Protein AF-A0A7S1K819-F1 (afdb_monomer_lite)

Secondary structure (DSSP, 8-state):
-PPPPPPPPPP---PPPPPP-----HHHHS--HHHHHHHHHHH--GGGHHHH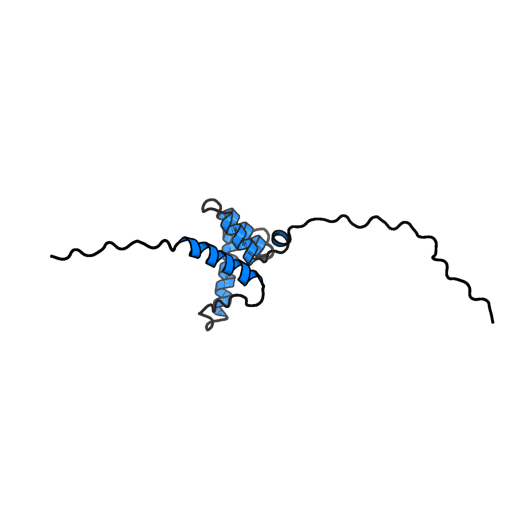HHHHHHHTTTHHHHTT--SHHHHHHHHHHHHHHHHHH-TT--S------TT-THHHHHHHHHHHHHGGG----PPPPPP--

Organism: NCBI:txid1169539

Radius of gyration: 29.71 Å; chains: 1; bounding box: 41×89×85 Å

pLDDT: mean 76.42, std 17.93, range [39.5, 96.31]

InterPro domains:
  IPR039975 Intraflagellar transport protein 52 homolog [PTHR12969] (2-95)
  IPR048643 Intraflagellar transport protein 52, C-terminal domain [PF21178] (30-80)

Sequence (133 aa):
RPPLQPEVSPPIYRDPPPPALDLFDLDEQFASERIQLAQLTNKCSDDDIEYYVRQAGEVLAINQHLGEKRSARHILEYIFKQVVKFKKLNPDNAAPQFQPAASDDTNLAYHLQANLIQGHQQQPTAAEPPITS

Structure (mmCIF, N/CA/C/O backbone):
data_AF-A0A7S1K819-F1
#
_entry.id   AF-A0A7S1K819-F1
#
loop_
_atom_site.group_PDB
_atom_site.id
_atom_site.type_symbol
_atom_site.label_atom_id
_atom_site.label_alt_id
_atom_site.label_comp_id
_atom_site.label_asym_id
_atom_site.label_entity_id
_atom_site.label_seq_id
_atom_site.pdbx_PDB_ins_code
_atom_site.Cartn_x
_atom_site.Cartn_y
_atom_site.Cartn_z
_atom_site.occupancy
_atom_site.B_iso_or_equiv
_atom_site.auth_seq_id
_atom_site.auth_comp_id
_atom_site.auth_asym_id
_atom_site.auth_atom_id
_atom_site.pdbx_PDB_model_num
ATOM 1 N N . ARG A 1 1 ? -11.030 20.321 -71.086 1.00 57.00 1 ARG A N 1
ATOM 2 C CA . ARG A 1 1 ? -10.939 19.902 -69.664 1.00 57.00 1 ARG A CA 1
ATOM 3 C C . ARG A 1 1 ? -9.460 19.816 -69.305 1.00 57.00 1 ARG A C 1
ATOM 5 O O . ARG A 1 1 ? -8.733 19.294 -70.143 1.00 57.00 1 ARG A O 1
ATOM 12 N N . PRO A 1 2 ? -9.004 20.344 -68.156 1.00 74.81 2 PRO A N 1
ATOM 13 C CA . PRO A 1 2 ? -7.603 20.220 -67.761 1.00 74.81 2 PRO A CA 1
ATOM 14 C C . PRO A 1 2 ? -7.239 18.738 -67.569 1.00 74.81 2 PRO A C 1
ATOM 16 O O . PRO A 1 2 ? -8.111 17.969 -67.145 1.00 74.81 2 PRO A O 1
ATOM 19 N N . PRO A 1 3 ? -6.006 18.321 -67.900 1.00 76.94 3 PRO A N 1
ATOM 20 C CA . PRO A 1 3 ? -5.566 16.948 -67.686 1.00 76.94 3 PRO A CA 1
ATO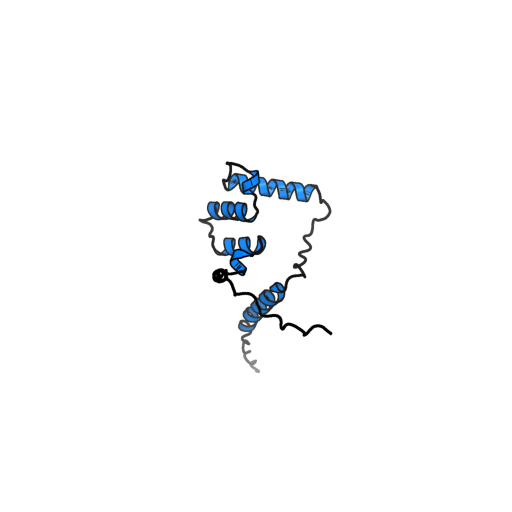M 21 C C . PRO A 1 3 ? -5.507 16.642 -66.183 1.00 76.94 3 PRO A C 1
ATOM 23 O O . PRO A 1 3 ? -5.061 17.472 -65.392 1.00 76.94 3 PRO A O 1
ATOM 26 N N . LEU A 1 4 ? -5.989 15.459 -65.793 1.00 78.31 4 LEU A N 1
ATOM 27 C CA . LEU A 1 4 ? -5.938 14.988 -64.409 1.00 78.31 4 LEU A CA 1
ATOM 28 C C . LEU A 1 4 ? -4.478 14.719 -64.048 1.00 78.31 4 LEU A C 1
ATOM 30 O O . LEU A 1 4 ? -3.826 13.909 -64.708 1.00 78.31 4 LEU A O 1
ATOM 34 N N . GLN A 1 5 ? -3.967 15.410 -63.032 1.00 78.69 5 GLN A N 1
ATOM 35 C CA . GLN A 1 5 ? -2.645 15.104 -62.507 1.00 78.69 5 GLN A CA 1
ATOM 36 C C . GLN A 1 5 ? -2.762 13.951 -61.506 1.00 78.69 5 GLN A C 1
ATOM 38 O O . GLN A 1 5 ? -3.599 14.031 -60.604 1.00 78.69 5 GLN A O 1
ATOM 43 N N . PRO A 1 6 ? -1.978 12.873 -61.675 1.00 77.75 6 PRO A N 1
ATOM 44 C CA . PRO A 1 6 ? -1.945 11.792 -60.706 1.00 77.75 6 PRO A CA 1
ATOM 45 C C . PRO A 1 6 ? -1.346 12.315 -59.400 1.00 77.75 6 PRO A C 1
ATOM 47 O O . PRO A 1 6 ? -0.310 12.980 -59.413 1.00 77.75 6 PRO A O 1
ATOM 50 N N . GLU A 1 7 ? -2.000 12.024 -58.277 1.00 80.50 7 GLU A N 1
ATOM 51 C CA . GLU A 1 7 ? -1.444 12.364 -56.974 1.00 80.50 7 GLU A CA 1
ATOM 52 C C . GLU A 1 7 ? -0.245 11.451 -56.704 1.00 80.50 7 GLU A C 1
ATOM 54 O O . GLU A 1 7 ? -0.370 10.224 -56.682 1.00 80.50 7 GLU A O 1
ATOM 59 N N . VAL A 1 8 ? 0.936 12.049 -56.558 1.00 82.12 8 VAL A N 1
ATOM 60 C CA . VAL A 1 8 ? 2.144 11.334 -56.153 1.00 82.12 8 VAL A CA 1
ATOM 61 C C . VAL A 1 8 ? 2.325 11.541 -54.662 1.00 82.12 8 VAL A C 1
ATOM 63 O O . VAL A 1 8 ? 2.336 12.677 -54.185 1.00 82.12 8 VAL A O 1
ATOM 66 N N . SER A 1 9 ? 2.431 10.444 -53.915 1.00 79.38 9 SER A N 1
ATOM 67 C CA . SER A 1 9 ? 2.663 10.516 -52.477 1.00 79.38 9 SER A CA 1
ATOM 68 C C . SER A 1 9 ? 3.917 11.360 -52.211 1.00 79.38 9 SER A C 1
ATOM 70 O O . SER A 1 9 ? 4.943 11.131 -52.862 1.00 79.38 9 SER A O 1
ATOM 72 N N . PRO A 1 10 ? 3.856 12.352 -51.303 1.00 82.44 10 PRO A N 1
ATOM 73 C CA . PRO A 1 10 ? 5.016 13.173 -50.990 1.00 82.44 10 PRO A CA 1
ATOM 74 C C . PRO A 1 10 ? 6.164 12.300 -50.452 1.00 82.44 10 PRO A C 1
ATOM 76 O O . PRO A 1 10 ? 5.912 11.209 -49.931 1.00 82.44 10 PRO A O 1
ATOM 79 N N . PRO A 1 11 ? 7.427 12.755 -50.567 1.00 81.88 11 PRO A N 1
ATOM 80 C CA . PRO A 1 11 ? 8.583 12.021 -50.061 1.00 81.88 11 PRO A CA 1
ATOM 81 C C . PRO A 1 11 ? 8.370 11.600 -48.602 1.00 81.88 11 PRO A C 1
ATOM 83 O O . PRO A 1 11 ? 8.132 12.445 -47.740 1.00 81.88 11 PRO A O 1
ATOM 86 N N . ILE A 1 12 ? 8.432 10.293 -48.338 1.00 77.12 12 ILE A N 1
ATOM 87 C CA . ILE A 1 12 ? 8.166 9.726 -47.013 1.00 77.12 12 ILE A CA 1
ATOM 88 C C . ILE A 1 12 ? 9.317 10.125 -46.084 1.00 77.12 12 ILE A C 1
ATOM 90 O O . ILE A 1 12 ? 10.467 9.725 -46.289 1.00 77.12 12 ILE A O 1
ATOM 94 N N . TYR A 1 13 ? 9.010 10.936 -45.074 1.00 78.25 13 TYR A N 1
ATOM 95 C CA . TYR A 1 13 ? 9.931 11.208 -43.976 1.00 78.25 13 TYR A CA 1
ATOM 96 C C . TYR A 1 13 ? 10.138 9.914 -43.181 1.00 78.25 13 TYR A C 1
ATOM 98 O O . TYR A 1 13 ? 9.210 9.125 -43.033 1.00 78.25 13 TYR A O 1
ATOM 106 N N . ARG A 1 14 ? 11.355 9.650 -42.690 1.00 81.75 14 ARG A N 1
ATOM 107 C CA . ARG A 1 14 ? 11.573 8.469 -41.845 1.00 81.75 14 ARG A CA 1
ATOM 108 C C . ARG A 1 14 ? 10.868 8.685 -40.510 1.00 81.75 14 ARG A C 1
ATOM 110 O O . ARG A 1 14 ? 11.343 9.476 -39.696 1.00 81.75 14 ARG A O 1
ATOM 117 N N . ASP A 1 15 ? 9.770 7.972 -40.304 1.00 83.38 15 ASP A N 1
ATOM 118 C CA . ASP A 1 15 ? 9.107 7.909 -39.008 1.00 83.38 15 ASP A CA 1
ATOM 119 C C . ASP A 1 15 ? 10.052 7.290 -37.964 1.00 83.38 15 ASP A C 1
ATOM 121 O O . ASP A 1 15 ? 10.878 6.428 -38.303 1.00 83.38 15 ASP A O 1
ATOM 125 N N . PRO A 1 16 ? 9.990 7.742 -36.697 1.00 86.44 16 PRO A N 1
ATOM 126 C CA . PRO A 1 16 ? 10.746 7.106 -35.629 1.00 86.44 16 PRO A CA 1
ATOM 127 C C . PRO A 1 16 ? 10.354 5.624 -35.516 1.00 86.44 16 PRO A C 1
ATOM 129 O O . PRO A 1 16 ? 9.220 5.259 -35.845 1.00 86.44 16 PRO A O 1
ATOM 132 N N . PRO A 1 17 ? 11.268 4.753 -35.046 1.00 87.38 17 PRO A N 1
ATOM 133 C CA . PRO A 1 17 ? 10.910 3.369 -34.773 1.00 87.38 17 PRO A CA 1
ATOM 134 C C . PRO A 1 17 ? 9.726 3.325 -33.793 1.00 87.38 17 PRO A C 1
ATOM 136 O O . PRO A 1 17 ? 9.634 4.193 -32.916 1.00 87.38 17 PRO A O 1
ATOM 139 N N . PRO A 1 18 ? 8.821 2.339 -33.930 1.00 88.56 18 PRO A N 1
ATOM 140 C CA . PRO A 1 18 ? 7.709 2.191 -33.004 1.00 88.56 18 PRO A CA 1
ATOM 141 C C . PRO A 1 18 ? 8.238 2.066 -31.567 1.00 88.56 18 PRO A C 1
ATOM 143 O O . PRO A 1 18 ? 9.345 1.549 -31.369 1.00 88.56 18 PRO A O 1
ATOM 146 N N . PRO A 1 19 ? 7.476 2.541 -30.564 1.00 90.31 19 PRO A N 1
ATOM 147 C CA . PRO A 1 19 ? 7.868 2.381 -29.171 1.00 90.31 19 PRO A CA 1
ATOM 148 C C . PRO A 1 19 ? 8.124 0.902 -28.867 1.00 90.31 19 PRO A C 1
ATOM 150 O O . PRO A 1 19 ? 7.436 0.021 -29.391 1.00 90.31 19 PRO A O 1
ATOM 153 N N . ALA A 1 20 ? 9.138 0.637 -28.042 1.00 89.81 20 ALA A N 1
ATOM 154 C CA . ALA A 1 20 ? 9.442 -0.717 -27.607 1.00 89.81 20 ALA A CA 1
ATOM 155 C C . ALA A 1 20 ? 8.239 -1.308 -26.856 1.00 89.81 20 ALA A C 1
ATOM 157 O O . ALA A 1 20 ? 7.557 -0.606 -26.110 1.00 89.81 20 ALA A O 1
ATOM 158 N N . LEU A 1 21 ? 7.969 -2.593 -27.089 1.00 89.06 21 LEU A N 1
ATOM 159 C CA . LEU A 1 21 ? 6.897 -3.305 -26.408 1.00 89.06 21 LEU A CA 1
ATOM 160 C C . LEU A 1 21 ? 7.397 -3.790 -25.044 1.00 89.06 21 LEU A C 1
ATOM 162 O O . LEU A 1 21 ? 8.217 -4.706 -24.985 1.00 89.06 21 LEU A O 1
ATOM 166 N N . ASP A 1 22 ? 6.872 -3.203 -23.972 1.00 89.25 22 ASP A N 1
ATOM 167 C CA . ASP A 1 22 ? 7.066 -3.699 -22.612 1.00 89.25 22 ASP A CA 1
ATOM 168 C C . ASP A 1 22 ? 6.065 -4.822 -22.322 1.00 89.25 22 ASP A C 1
ATOM 170 O O . ASP A 1 22 ? 4.852 -4.675 -22.496 1.00 89.25 22 ASP A O 1
ATOM 174 N N . LEU A 1 23 ? 6.583 -5.968 -21.887 1.00 89.31 23 LEU A N 1
ATOM 175 C CA . LEU A 1 23 ? 5.770 -7.116 -21.504 1.00 89.31 23 LEU A CA 1
ATOM 176 C C . LEU A 1 23 ? 5.463 -7.025 -20.007 1.00 89.31 23 LEU A C 1
ATOM 178 O O . LEU A 1 23 ? 6.237 -7.502 -19.179 1.00 89.31 23 LEU A O 1
ATOM 182 N N . PHE A 1 24 ? 4.350 -6.379 -19.669 1.00 86.19 24 PHE A N 1
ATOM 183 C CA . PHE A 1 24 ? 3.854 -6.302 -18.296 1.00 86.19 24 PHE A CA 1
ATOM 184 C C . PHE A 1 24 ? 2.966 -7.501 -17.968 1.00 86.19 24 PHE A C 1
ATOM 186 O O . PHE A 1 24 ? 2.099 -7.870 -18.762 1.00 86.19 24 PHE A O 1
ATOM 193 N N . ASP A 1 25 ? 3.137 -8.063 -16.773 1.00 85.94 25 ASP A N 1
ATOM 194 C CA . ASP A 1 25 ? 2.156 -8.987 -16.212 1.00 85.94 25 ASP A CA 1
ATOM 195 C C . ASP A 1 25 ? 0.942 -8.188 -15.719 1.00 85.94 25 ASP A C 1
ATOM 197 O O . ASP A 1 25 ? 1.025 -7.417 -14.759 1.00 85.94 25 ASP A O 1
ATOM 201 N N . LEU A 1 26 ? -0.185 -8.325 -16.417 1.00 84.94 26 LEU A N 1
ATOM 202 C CA . LEU A 1 26 ? -1.388 -7.549 -16.129 1.00 84.94 26 LEU A CA 1
ATOM 203 C C . LEU A 1 26 ? -2.011 -7.930 -14.784 1.00 84.94 26 LEU A C 1
ATOM 205 O O . LEU A 1 26 ? -2.587 -7.063 -14.129 1.00 84.94 26 LEU A O 1
ATOM 209 N N . ASP A 1 27 ? -1.857 -9.181 -14.352 1.00 79.06 27 ASP A N 1
ATOM 210 C CA . ASP A 1 27 ? -2.391 -9.637 -13.070 1.00 79.06 27 ASP A CA 1
ATOM 211 C C . ASP A 1 27 ? -1.597 -9.052 -11.900 1.00 79.06 27 ASP A C 1
ATOM 213 O O . ASP A 1 27 ? -2.148 -8.854 -10.822 1.00 79.06 27 ASP A O 1
ATOM 217 N N . GLU A 1 28 ? -0.323 -8.721 -12.103 1.00 78.88 28 GLU A N 1
ATOM 218 C CA . GLU A 1 28 ? 0.490 -8.034 -11.100 1.00 78.88 28 GLU A CA 1
ATOM 219 C C . GLU A 1 28 ? 0.293 -6.512 -11.157 1.00 78.88 28 GLU A C 1
ATOM 221 O O . GLU A 1 28 ? 0.124 -5.868 -10.122 1.00 78.88 28 GLU A O 1
ATOM 226 N N . GLN A 1 29 ? 0.271 -5.925 -12.359 1.00 81.69 29 GLN A N 1
ATOM 227 C CA . GLN A 1 29 ? 0.194 -4.468 -12.526 1.00 81.69 29 GLN A CA 1
ATOM 228 C C . GLN A 1 29 ? -1.211 -3.891 -12.301 1.00 81.69 29 GLN A C 1
ATOM 230 O O . GLN A 1 29 ? -1.334 -2.734 -11.899 1.00 81.69 29 GLN A O 1
ATOM 235 N N . PHE A 1 30 ? -2.269 -4.670 -12.547 1.00 83.00 30 PHE A N 1
ATOM 236 C CA . PHE A 1 30 ? -3.663 -4.218 -12.451 1.00 83.00 30 PHE A CA 1
ATOM 237 C C . PHE A 1 30 ? -4.497 -5.013 -11.436 1.00 83.00 30 PHE A C 1
ATOM 239 O O . PHE A 1 30 ? -5.726 -4.891 -11.427 1.00 83.00 30 PHE A O 1
ATOM 246 N N . ALA A 1 31 ? -3.868 -5.801 -10.553 1.00 87.12 31 ALA A N 1
ATOM 247 C CA . ALA A 1 31 ? -4.587 -6.472 -9.473 1.00 87.12 31 ALA A CA 1
ATOM 248 C C . ALA A 1 31 ? -5.389 -5.466 -8.640 1.00 87.12 31 ALA A C 1
ATOM 250 O O . ALA A 1 31 ? -4.871 -4.443 -8.189 1.00 87.12 31 ALA A O 1
ATOM 251 N N . SER A 1 32 ? -6.653 -5.795 -8.368 1.00 90.75 32 SER A N 1
ATOM 252 C CA . SER A 1 32 ? -7.450 -5.038 -7.402 1.00 90.75 32 SER A CA 1
ATOM 253 C C . SER A 1 32 ? -6.834 -5.120 -6.004 1.00 90.75 32 SER A C 1
ATOM 255 O O . SER A 1 32 ? -6.184 -6.110 -5.662 1.00 90.75 32 SER A O 1
ATOM 257 N N . GLU A 1 33 ? -7.112 -4.129 -5.154 1.00 92.00 33 GLU A N 1
ATOM 258 C CA . GLU A 1 33 ? -6.649 -4.101 -3.756 1.00 92.00 33 GLU A CA 1
ATOM 259 C C . GLU A 1 33 ? -6.956 -5.416 -3.020 1.00 92.00 33 GLU A C 1
ATOM 261 O O . GLU A 1 33 ? -6.139 -5.933 -2.262 1.00 92.00 33 GLU A O 1
ATOM 266 N N . ARG A 1 34 ? -8.120 -6.017 -3.300 1.00 90.38 34 ARG A N 1
ATOM 267 C CA . ARG A 1 34 ? -8.526 -7.308 -2.735 1.00 90.38 34 ARG A CA 1
ATOM 268 C C . ARG A 1 34 ? -7.596 -8.452 -3.152 1.00 90.38 34 ARG A C 1
ATOM 270 O O . ARG A 1 34 ? -7.265 -9.289 -2.315 1.00 90.38 34 ARG A O 1
ATOM 277 N N . ILE A 1 35 ? -7.215 -8.513 -4.427 1.00 90.38 35 ILE A N 1
ATOM 278 C CA . ILE A 1 35 ? -6.312 -9.547 -4.952 1.00 90.38 35 ILE A CA 1
ATOM 279 C C . ILE A 1 35 ? -4.903 -9.331 -4.395 1.00 90.38 35 ILE A C 1
ATOM 281 O O . ILE A 1 35 ? -4.304 -10.282 -3.896 1.00 90.38 35 ILE A O 1
ATOM 285 N N . GLN A 1 36 ? -4.418 -8.086 -4.391 1.00 91.94 36 GLN A N 1
ATOM 286 C CA . GLN A 1 36 ? -3.112 -7.736 -3.828 1.00 91.94 36 GLN A CA 1
ATOM 287 C C . GLN A 1 36 ? -3.015 -8.109 -2.343 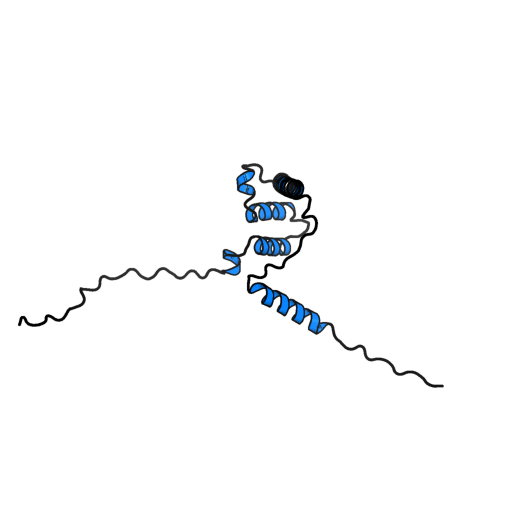1.00 91.94 36 GLN A C 1
ATOM 289 O O . GLN A 1 36 ? -2.034 -8.719 -1.923 1.00 91.94 36 GLN A O 1
ATOM 294 N N . LEU A 1 37 ? -4.053 -7.818 -1.548 1.00 93.62 37 LEU A N 1
ATOM 295 C CA . LEU A 1 37 ? -4.107 -8.216 -0.139 1.00 93.62 37 LEU A CA 1
ATOM 296 C C . LEU A 1 37 ? -4.081 -9.737 0.027 1.00 93.62 37 LEU A C 1
ATOM 298 O O . LEU A 1 37 ? -3.329 -10.232 0.857 1.00 93.62 37 LEU A O 1
ATOM 302 N N . ALA A 1 38 ? -4.849 -10.485 -0.770 1.00 92.94 38 ALA A N 1
ATOM 303 C CA . ALA A 1 38 ? -4.841 -11.946 -0.704 1.00 92.9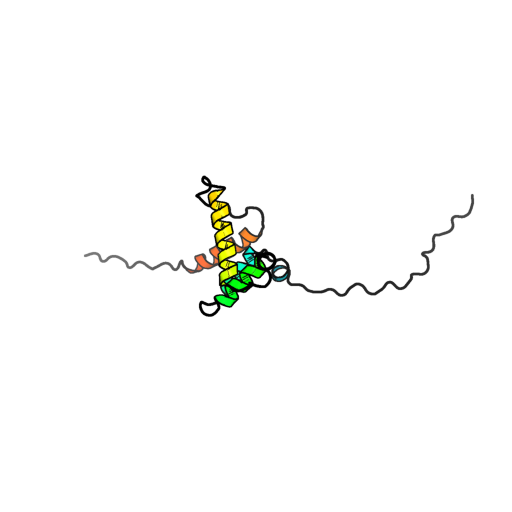4 38 ALA A CA 1
ATOM 304 C C . ALA A 1 38 ? -3.454 -12.529 -1.036 1.00 92.94 38 ALA A C 1
ATOM 306 O O . ALA A 1 38 ? -2.967 -13.421 -0.341 1.00 92.94 38 ALA A O 1
ATOM 307 N N . GLN A 1 39 ? -2.790 -11.999 -2.065 1.00 91.25 39 GLN A N 1
ATOM 308 C CA . GLN A 1 39 ? -1.424 -12.385 -2.427 1.00 91.25 39 GLN A CA 1
ATOM 309 C C . GLN A 1 39 ? -0.420 -12.035 -1.322 1.00 91.25 39 GLN A C 1
ATOM 311 O O . GLN A 1 39 ? 0.444 -12.850 -1.001 1.00 91.25 39 GLN A O 1
ATOM 316 N N . LEU A 1 40 ? -0.550 -10.851 -0.719 1.00 94.00 40 LEU A N 1
ATOM 317 C CA . LEU A 1 40 ? 0.269 -10.416 0.409 1.00 94.00 40 LEU A CA 1
ATOM 318 C C . LEU A 1 40 ? 0.084 -11.339 1.621 1.00 94.00 40 LEU A C 1
ATOM 320 O O . LEU A 1 40 ? 1.075 -11.747 2.218 1.00 94.00 40 LEU A O 1
ATOM 324 N N . THR A 1 41 ? -1.152 -11.729 1.954 1.00 94.50 41 THR A N 1
ATOM 325 C CA . THR A 1 41 ? -1.432 -12.668 3.054 1.00 94.50 41 THR A CA 1
ATOM 326 C C . THR A 1 41 ? -0.742 -14.010 2.830 1.00 94.50 41 THR A C 1
ATOM 328 O O . THR A 1 41 ? -0.145 -14.547 3.754 1.00 94.50 41 THR A O 1
ATOM 331 N N . ASN A 1 42 ? -0.749 -14.525 1.598 1.00 94.19 42 ASN A N 1
ATOM 332 C CA . ASN A 1 42 ? -0.097 -15.795 1.262 1.00 94.19 42 ASN A CA 1
ATOM 333 C C . ASN A 1 42 ? 1.440 -15.741 1.358 1.00 94.19 42 ASN A C 1
ATOM 335 O O . ASN A 1 42 ? 2.088 -16.786 1.388 1.00 94.19 42 ASN A O 1
ATOM 339 N N . LYS A 1 43 ? 2.030 -14.540 1.369 1.00 92.88 43 LYS A N 1
ATOM 340 C CA . LYS A 1 43 ? 3.481 -14.312 1.454 1.00 92.88 43 LYS A CA 1
ATOM 341 C C . LYS A 1 43 ? 3.984 -14.077 2.879 1.00 92.88 43 LYS A C 1
ATOM 343 O O . LYS A 1 43 ? 5.197 -14.064 3.068 1.00 92.88 43 LYS A O 1
ATOM 348 N N . CYS A 1 44 ? 3.097 -13.856 3.847 1.00 94.94 44 CYS A N 1
ATOM 349 C CA . CYS A 1 44 ? 3.466 -13.479 5.208 1.00 94.94 44 CYS A CA 1
ATOM 350 C C . CYS A 1 44 ? 3.183 -14.602 6.206 1.00 94.94 44 CYS A C 1
ATOM 352 O O . CYS A 1 44 ? 2.217 -15.351 6.073 1.00 94.94 44 CYS A O 1
ATOM 354 N N . SER A 1 45 ? 4.026 -14.672 7.232 1.00 94.12 45 SER A N 1
ATOM 355 C CA . SER A 1 45 ? 3.845 -15.516 8.412 1.00 94.12 45 SER A CA 1
ATOM 356 C C . SER A 1 45 ? 3.578 -14.667 9.663 1.00 94.12 45 SER A C 1
ATOM 358 O O . SER A 1 45 ? 3.574 -13.434 9.597 1.00 94.12 45 SER A O 1
ATOM 360 N N . ASP A 1 46 ? 3.378 -15.310 10.816 1.00 92.62 46 ASP A N 1
ATOM 361 C CA . ASP A 1 46 ? 3.185 -14.615 12.098 1.00 92.62 46 ASP A CA 1
ATOM 362 C C . ASP A 1 46 ? 4.408 -13.772 12.514 1.00 92.62 46 ASP A C 1
ATOM 364 O O . ASP A 1 46 ? 4.273 -12.807 13.265 1.00 92.62 46 ASP A O 1
ATOM 368 N N . ASP A 1 47 ? 5.598 -14.072 11.987 1.00 94.75 47 ASP A N 1
ATOM 369 C CA . ASP A 1 47 ? 6.806 -13.281 12.246 1.00 94.75 47 ASP A CA 1
ATOM 370 C C . ASP A 1 47 ? 6.842 -11.977 11.420 1.00 94.75 47 ASP A C 1
ATOM 372 O O . ASP A 1 47 ? 7.524 -11.016 11.781 1.00 94.75 47 ASP A O 1
ATOM 376 N N . ASP A 1 48 ? 6.049 -11.894 10.345 1.00 95.44 48 ASP A N 1
ATOM 377 C CA . ASP A 1 48 ? 6.048 -10.783 9.385 1.00 95.44 48 ASP A CA 1
ATOM 378 C C . ASP A 1 48 ? 4.925 -9.763 9.637 1.00 95.44 48 ASP A C 1
ATOM 380 O O . ASP A 1 48 ? 4.621 -8.937 8.772 1.00 95.44 48 ASP A O 1
ATOM 384 N N . ILE A 1 49 ? 4.288 -9.786 10.812 1.00 94.00 49 ILE A N 1
ATOM 385 C CA . ILE A 1 49 ? 3.081 -8.989 11.103 1.00 94.00 49 ILE A CA 1
ATOM 386 C C . ILE A 1 49 ? 3.297 -7.486 10.873 1.00 94.00 49 ILE A C 1
ATOM 388 O O . ILE A 1 49 ? 2.455 -6.825 10.261 1.00 94.00 49 ILE A O 1
ATOM 392 N N . GLU A 1 50 ? 4.422 -6.923 11.327 1.00 93.31 50 GLU A N 1
ATOM 393 C CA . GLU A 1 50 ? 4.711 -5.490 11.141 1.00 93.31 50 GLU A CA 1
ATOM 394 C C . GLU A 1 50 ? 4.831 -5.138 9.649 1.00 93.31 50 GLU A C 1
ATOM 396 O O . GLU A 1 50 ? 4.331 -4.101 9.202 1.00 93.31 50 GLU A O 1
ATOM 401 N N . TYR A 1 51 ? 5.460 -6.016 8.861 1.00 95.19 51 TYR A N 1
ATOM 402 C CA . TYR A 1 51 ? 5.577 -5.850 7.416 1.00 95.19 51 TYR A CA 1
ATOM 403 C C . TYR A 1 51 ? 4.211 -5.971 6.738 1.00 95.19 51 TYR A C 1
ATOM 405 O O . TYR A 1 51 ? 3.839 -5.082 5.969 1.00 95.19 51 TYR A O 1
ATOM 413 N N . TYR A 1 52 ? 3.443 -7.007 7.075 1.00 96.31 52 TYR A N 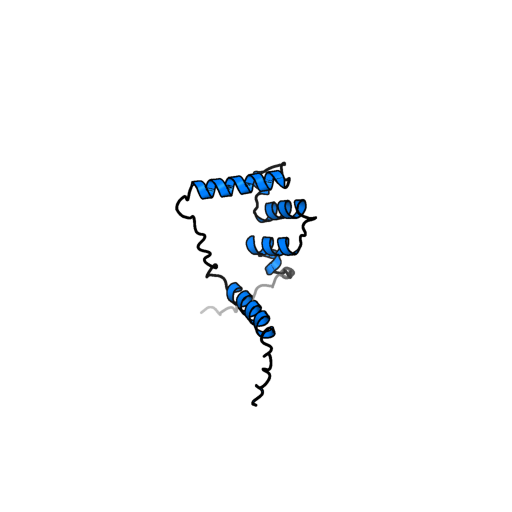1
ATOM 414 C CA . TYR A 1 52 ? 2.113 -7.255 6.530 1.00 96.31 52 TYR A CA 1
ATOM 415 C C . TYR A 1 52 ? 1.195 -6.042 6.710 1.00 96.31 52 TYR A C 1
ATOM 417 O O . TYR A 1 52 ? 0.625 -5.540 5.743 1.00 96.31 52 TYR A O 1
ATOM 425 N N . VAL A 1 53 ? 1.107 -5.504 7.931 1.00 95.56 53 VAL A N 1
ATOM 426 C CA . VAL A 1 53 ? 0.242 -4.350 8.223 1.00 95.56 53 VAL A CA 1
ATOM 427 C C . VAL A 1 53 ? 0.696 -3.103 7.461 1.00 95.56 53 VAL A C 1
ATOM 429 O O . VAL A 1 53 ? -0.134 -2.344 6.958 1.00 95.56 53 VAL A O 1
ATOM 432 N N . ARG A 1 54 ? 2.008 -2.883 7.339 1.00 94.44 54 ARG A N 1
ATOM 433 C CA . ARG A 1 54 ? 2.550 -1.751 6.580 1.00 94.44 54 ARG A CA 1
ATOM 434 C C . ARG A 1 54 ? 2.245 -1.839 5.088 1.00 94.44 54 ARG A C 1
ATOM 436 O O . ARG A 1 54 ? 1.852 -0.830 4.506 1.00 94.44 54 ARG A O 1
ATOM 443 N N . GLN A 1 55 ? 2.426 -3.014 4.487 1.00 94.69 55 GLN A N 1
ATOM 444 C CA . GLN A 1 55 ? 2.130 -3.235 3.071 1.00 94.69 55 GLN A CA 1
ATOM 445 C C . GLN A 1 55 ? 0.628 -3.152 2.798 1.00 94.69 55 GLN A C 1
ATOM 447 O O . GLN A 1 55 ? 0.219 -2.478 1.860 1.00 94.69 55 GLN A O 1
ATOM 452 N N . ALA A 1 56 ? -0.209 -3.724 3.667 1.00 94.94 56 ALA A N 1
ATOM 453 C CA . ALA A 1 56 ? -1.659 -3.583 3.568 1.00 94.94 56 ALA A CA 1
ATOM 454 C C . ALA A 1 56 ? -2.103 -2.107 3.632 1.00 94.94 56 ALA A C 1
ATOM 456 O O . ALA A 1 56 ? -3.019 -1.701 2.921 1.00 94.94 56 ALA A O 1
ATOM 457 N N . GLY A 1 57 ? -1.427 -1.282 4.442 1.00 94.00 57 GLY A N 1
ATOM 458 C CA . GLY A 1 57 ? -1.651 0.165 4.486 1.00 94.00 57 GLY A CA 1
ATOM 459 C C . GLY A 1 57 ? -1.269 0.904 3.198 1.00 94.00 57 GLY A C 1
ATOM 460 O O . GLY A 1 57 ? -1.882 1.927 2.891 1.00 94.00 57 GLY A O 1
ATOM 461 N N . GLU A 1 58 ? -0.294 0.400 2.440 1.00 92.69 58 GLU A N 1
ATOM 462 C CA . GLU A 1 58 ? 0.060 0.930 1.117 1.00 92.69 58 GLU A CA 1
ATOM 463 C C . GLU A 1 58 ? -0.977 0.519 0.065 1.00 92.69 58 GLU A C 1
ATOM 465 O O . GLU A 1 58 ? -1.483 1.383 -0.645 1.00 92.69 58 GLU A O 1
ATOM 470 N N . VAL A 1 59 ? -1.363 -0.764 0.039 1.00 93.19 59 VAL A N 1
ATOM 471 C CA . VAL A 1 59 ? -2.384 -1.299 -0.883 1.00 93.19 59 VAL A CA 1
ATOM 472 C C . VAL A 1 59 ? -3.715 -0.560 -0.731 1.00 93.19 59 VAL A C 1
ATOM 474 O O . VAL A 1 59 ? -4.352 -0.232 -1.721 1.00 93.19 59 VAL A O 1
ATOM 477 N N . LEU A 1 60 ? -4.116 -0.241 0.503 1.00 93.12 60 LEU A N 1
ATOM 478 C CA . LEU A 1 60 ? -5.347 0.505 0.796 1.00 93.12 60 LEU A CA 1
ATOM 479 C C . LEU A 1 60 ? -5.181 2.037 0.706 1.00 93.12 60 LEU A C 1
ATOM 481 O O . LEU A 1 60 ? -6.062 2.778 1.145 1.00 93.12 60 LEU A O 1
ATOM 485 N N . ALA A 1 61 ? -4.030 2.529 0.232 1.00 92.00 61 ALA A N 1
ATOM 486 C CA . ALA A 1 61 ? -3.681 3.951 0.132 1.00 92.00 61 ALA A CA 1
ATOM 487 C C . ALA A 1 61 ? -3.812 4.756 1.449 1.00 92.00 61 ALA A C 1
ATOM 489 O O . ALA A 1 61 ? -3.894 5.988 1.455 1.00 92.00 61 ALA A O 1
ATOM 490 N N . ILE A 1 62 ? -3.767 4.079 2.600 1.00 91.38 62 ILE A N 1
ATOM 491 C CA . ILE A 1 62 ? -3.952 4.669 3.932 1.00 91.38 62 ILE A CA 1
ATOM 492 C C . ILE A 1 62 ? -2.769 5.577 4.299 1.00 91.38 62 ILE A C 1
ATOM 494 O O . ILE A 1 62 ? -2.947 6.603 4.959 1.00 91.38 62 ILE A O 1
ATOM 498 N N . ASN A 1 63 ? -1.564 5.256 3.821 1.00 88.25 63 ASN A N 1
ATOM 499 C CA . ASN A 1 63 ? -0.323 5.974 4.135 1.00 88.25 63 ASN A CA 1
ATOM 500 C C . ASN A 1 63 ? -0.331 7.467 3.754 1.00 88.25 63 ASN A C 1
ATOM 502 O O . ASN A 1 63 ? 0.439 8.247 4.329 1.00 88.25 63 ASN A O 1
ATOM 506 N N . GLN A 1 64 ? -1.217 7.881 2.843 1.00 88.88 64 GLN A N 1
ATOM 507 C CA . GLN A 1 64 ? -1.430 9.284 2.474 1.00 88.88 64 GLN A CA 1
ATOM 508 C C . GLN A 1 64 ? -2.103 10.090 3.600 1.00 88.88 64 GLN A C 1
ATOM 510 O O . GLN A 1 64 ? -1.885 11.293 3.722 1.00 88.88 64 GLN A O 1
ATOM 515 N N . HIS A 1 65 ? -2.872 9.430 4.472 1.00 86.94 65 HIS A N 1
ATOM 516 C CA . HIS A 1 65 ? -3.616 10.065 5.564 1.00 86.94 65 HIS A CA 1
ATOM 517 C C . HIS A 1 65 ? -2.846 10.147 6.890 1.00 86.94 65 HIS A C 1
ATOM 519 O O . HIS A 1 65 ? -3.241 10.906 7.774 1.00 86.94 65 HIS A O 1
ATOM 525 N N . LEU A 1 66 ? -1.767 9.375 7.052 1.00 84.81 66 LEU A N 1
ATOM 526 C CA . LEU A 1 66 ? -1.014 9.279 8.313 1.00 84.81 66 LEU A CA 1
ATOM 527 C C . LEU A 1 66 ? 0.268 10.125 8.367 1.00 84.81 66 LEU A C 1
ATOM 529 O O . LEU A 1 66 ? 0.871 10.247 9.438 1.00 84.81 66 LEU A O 1
ATOM 533 N N . GLY A 1 67 ? 0.689 10.723 7.249 1.00 83.75 67 GLY A N 1
ATOM 534 C CA . GLY A 1 67 ? 1.934 11.492 7.181 1.00 83.75 67 GLY A CA 1
ATOM 535 C C . GLY A 1 67 ? 3.147 10.624 7.532 1.00 83.75 67 GLY A C 1
ATOM 536 O O . GLY A 1 67 ? 3.326 9.556 6.954 1.00 83.75 67 GLY A O 1
ATOM 537 N N . GLU A 1 68 ? 3.967 11.058 8.492 1.00 80.06 68 GLU A N 1
ATOM 538 C CA . GLU A 1 68 ? 5.171 10.329 8.931 1.00 80.06 68 GLU A CA 1
ATOM 539 C C . GLU A 1 68 ? 4.880 9.153 9.882 1.00 80.06 68 GLU A C 1
ATOM 541 O O . GLU A 1 68 ? 5.729 8.289 10.098 1.00 80.06 68 GLU A O 1
ATOM 546 N N . LYS A 1 69 ? 3.668 9.063 10.444 1.00 80.69 69 LYS A N 1
ATOM 547 C CA . LYS A 1 69 ? 3.306 8.036 11.435 1.00 80.69 69 LYS A CA 1
ATOM 548 C C . LYS A 1 69 ? 2.819 6.746 10.766 1.00 80.69 69 LYS A C 1
ATOM 550 O O . LYS A 1 69 ? 1.684 6.329 10.964 1.00 80.69 69 LYS A O 1
ATOM 555 N N . ARG A 1 70 ? 3.683 6.099 9.978 1.00 84.25 70 ARG A N 1
ATOM 556 C CA . ARG A 1 70 ? 3.370 4.886 9.183 1.00 84.25 70 ARG A CA 1
ATOM 557 C C . ARG A 1 70 ? 3.767 3.566 9.860 1.00 84.25 70 ARG A C 1
ATOM 559 O O . ARG A 1 70 ? 4.166 2.618 9.183 1.00 84.25 70 ARG A O 1
ATOM 566 N N . SER A 1 71 ? 3.713 3.507 11.192 1.00 91.44 71 SER A N 1
ATOM 567 C CA . SER A 1 71 ? 3.910 2.241 11.915 1.00 91.44 71 SER A CA 1
ATOM 568 C C . SER A 1 71 ? 2.631 1.404 11.917 1.00 91.44 71 SER A C 1
ATOM 570 O O . SER A 1 71 ? 1.532 1.964 11.829 1.00 91.44 71 SER A O 1
ATOM 572 N N . ALA A 1 72 ? 2.754 0.080 12.068 1.00 92.69 72 ALA A N 1
ATOM 573 C CA . ALA A 1 72 ? 1.606 -0.829 12.018 1.00 92.69 72 ALA A CA 1
ATOM 574 C C . ALA A 1 72 ? 0.486 -0.430 12.991 1.00 92.69 72 ALA A C 1
ATOM 576 O O . ALA A 1 72 ? -0.695 -0.438 12.642 1.00 92.69 72 ALA A O 1
ATOM 577 N N . ARG A 1 73 ? 0.861 0.015 14.197 1.00 93.69 73 ARG A N 1
ATOM 578 C CA . ARG A 1 73 ? -0.085 0.485 15.217 1.00 93.69 73 ARG A CA 1
ATOM 579 C C . ARG A 1 73 ? -0.983 1.618 14.715 1.00 93.69 73 ARG A C 1
ATOM 581 O O . ARG A 1 73 ? -2.189 1.577 14.946 1.00 93.69 73 ARG A O 1
ATOM 588 N N . HIS A 1 74 ? -0.413 2.623 14.052 1.00 93.81 74 HIS A N 1
ATOM 589 C CA . HIS A 1 74 ? -1.182 3.774 13.580 1.00 93.81 74 HIS A CA 1
ATOM 590 C C . HIS A 1 74 ? -2.068 3.411 12.381 1.00 93.81 74 HIS A C 1
ATOM 592 O O . HIS A 1 74 ? -3.201 3.886 12.292 1.00 93.81 74 HIS A O 1
ATOM 598 N N . ILE A 1 75 ? -1.584 2.533 11.495 1.00 94.38 75 ILE A N 1
ATOM 599 C CA . ILE A 1 75 ? -2.358 2.019 10.357 1.00 94.38 75 ILE A CA 1
ATOM 600 C C . ILE A 1 75 ? -3.599 1.271 10.862 1.00 94.38 75 ILE A C 1
ATOM 602 O O . ILE A 1 75 ? -4.717 1.586 10.454 1.00 94.38 75 ILE A O 1
ATOM 606 N N . LEU A 1 76 ? -3.430 0.347 11.814 1.00 95.12 76 LEU A N 1
ATOM 607 C CA . LEU A 1 76 ? -4.551 -0.374 12.424 1.00 95.12 76 LEU A CA 1
ATOM 608 C C . LEU A 1 76 ? -5.523 0.572 13.128 1.00 95.12 76 LEU A C 1
ATOM 610 O O . LEU A 1 76 ? -6.732 0.452 12.945 1.00 95.12 76 LEU A O 1
ATOM 614 N N . GLU A 1 77 ? -5.018 1.537 13.900 1.00 93.81 77 GLU A N 1
ATOM 615 C CA . GLU A 1 77 ? -5.861 2.530 14.570 1.00 93.81 77 GLU A CA 1
ATOM 616 C C . GLU A 1 77 ? -6.740 3.299 13.571 1.00 93.81 77 GLU A C 1
ATOM 618 O O . GLU A 1 77 ? -7.931 3.507 13.822 1.00 93.81 77 GLU A O 1
ATOM 623 N N . TYR A 1 78 ? -6.175 3.696 12.428 1.00 94.12 78 TYR A N 1
ATOM 624 C CA . TYR A 1 78 ? -6.923 4.360 11.367 1.00 94.12 78 TYR A CA 1
ATOM 625 C C . TYR A 1 78 ? -8.020 3.452 10.796 1.00 94.12 78 TYR A C 1
ATOM 627 O O . TYR A 1 78 ? -9.182 3.861 10.750 1.00 94.12 78 TYR A O 1
ATOM 635 N N . ILE A 1 79 ? -7.685 2.208 10.433 1.00 93.25 79 ILE A N 1
ATOM 636 C CA . ILE A 1 79 ? -8.642 1.234 9.880 1.00 93.25 79 ILE A CA 1
ATOM 637 C C . ILE A 1 79 ? -9.790 0.988 10.863 1.00 93.25 79 ILE A C 1
ATOM 639 O O . ILE A 1 79 ? -10.960 1.104 10.494 1.00 93.25 79 ILE A O 1
ATOM 643 N N . PHE A 1 80 ? -9.480 0.718 12.133 1.00 93.88 80 PHE A N 1
ATOM 644 C CA . PHE A 1 80 ? -10.494 0.472 13.157 1.00 93.88 80 PHE A CA 1
ATOM 645 C C . PHE A 1 80 ? -11.439 1.663 13.329 1.00 93.88 80 PHE A C 1
ATOM 647 O O . PHE A 1 80 ? -12.656 1.472 13.401 1.00 93.88 80 PHE A O 1
ATOM 654 N N . LYS A 1 81 ? -10.919 2.898 13.336 1.00 93.44 81 LYS A N 1
ATOM 655 C CA . LYS A 1 81 ? -11.760 4.104 13.389 1.00 93.44 81 LYS A CA 1
ATOM 656 C C . LYS A 1 81 ? -12.722 4.178 12.204 1.00 93.44 81 LYS A C 1
ATOM 658 O O . LYS A 1 81 ? -13.888 4.519 12.411 1.00 93.44 81 LYS A O 1
ATOM 663 N N . GLN A 1 82 ? -12.271 3.838 10.995 1.00 91.38 82 GLN A N 1
ATOM 664 C CA . GLN A 1 82 ? -13.136 3.834 9.812 1.00 91.38 82 GLN A CA 1
ATOM 665 C C . GLN A 1 82 ? -14.216 2.754 9.888 1.00 91.38 82 GLN A C 1
ATOM 667 O O . GLN A 1 82 ? -15.384 3.055 9.649 1.00 91.38 82 GLN A O 1
ATOM 672 N N . VAL A 1 83 ? -13.871 1.532 10.301 1.00 90.88 83 VAL A N 1
ATOM 673 C CA . VAL A 1 83 ? -14.841 0.433 10.458 1.00 90.88 83 VAL A CA 1
ATOM 674 C C . VAL A 1 83 ? -15.909 0.783 11.497 1.00 90.88 83 VAL A C 1
ATOM 676 O O . VAL A 1 83 ? -17.105 0.616 11.245 1.00 90.88 83 VAL A O 1
ATOM 679 N N . VAL A 1 84 ? -15.502 1.331 12.647 1.00 91.44 84 VAL A N 1
ATOM 680 C CA . VAL A 1 84 ? -16.435 1.775 13.693 1.00 91.44 84 VAL A CA 1
ATOM 681 C C . VAL A 1 84 ? -17.327 2.903 13.179 1.00 91.44 84 VAL A C 1
ATOM 683 O O . VAL A 1 84 ? -18.542 2.852 13.363 1.00 91.44 84 VAL A O 1
ATOM 686 N N . LYS A 1 85 ? -16.757 3.910 12.506 1.00 89.50 85 LYS A N 1
ATOM 687 C CA . LYS A 1 85 ? -17.524 5.015 11.913 1.00 89.50 85 LYS A CA 1
ATOM 688 C C . LYS A 1 85 ? -18.547 4.499 10.901 1.00 89.50 85 LYS A C 1
ATOM 690 O O . LYS A 1 85 ? -19.707 4.891 10.975 1.00 89.50 85 LYS A O 1
ATOM 695 N N . PHE A 1 86 ? -18.140 3.595 10.013 1.00 88.06 86 PHE A N 1
ATOM 696 C CA . PHE A 1 86 ? -19.019 2.978 9.024 1.00 88.06 86 PHE A CA 1
ATOM 697 C C . PHE A 1 86 ? -20.178 2.226 9.688 1.00 88.06 86 PHE A C 1
ATOM 699 O O . PHE A 1 86 ? -21.333 2.435 9.329 1.00 88.06 86 PHE A O 1
ATOM 706 N N . LYS A 1 87 ? -19.900 1.415 10.718 1.00 85.19 87 LYS A N 1
ATOM 707 C CA . LYS A 1 87 ? -20.942 0.668 11.437 1.00 85.19 87 LYS A CA 1
ATOM 708 C C . LYS A 1 87 ? -21.913 1.586 12.189 1.00 85.19 87 LYS A C 1
ATOM 710 O O . LYS A 1 87 ? -23.107 1.318 12.190 1.00 85.19 87 LYS A O 1
ATOM 715 N N . LYS A 1 88 ? -21.435 2.687 12.784 1.00 81.44 88 LYS A N 1
ATOM 716 C CA . LYS A 1 88 ? -22.297 3.671 13.471 1.00 81.44 88 LYS A CA 1
ATOM 717 C C . LYS A 1 88 ? -23.241 4.414 12.522 1.00 81.44 88 LYS A C 1
ATOM 719 O O . LYS A 1 88 ? -24.308 4.829 12.955 1.00 81.44 88 LYS A O 1
ATOM 724 N N . LEU A 1 89 ? -22.846 4.595 11.262 1.00 74.69 89 LEU A N 1
ATOM 725 C CA . LEU A 1 89 ? -23.667 5.243 10.233 1.00 74.69 89 LEU A CA 1
ATOM 726 C C . LEU A 1 89 ? -24.672 4.281 9.577 1.00 74.69 89 LEU A C 1
ATOM 728 O O . LEU A 1 89 ? -25.620 4.746 8.958 1.00 74.69 89 LEU A O 1
ATOM 732 N N . ASN A 1 90 ? -24.488 2.966 9.743 1.00 71.88 90 ASN A N 1
ATOM 733 C CA . ASN A 1 90 ? -25.333 1.913 9.176 1.00 71.88 90 ASN A CA 1
ATOM 734 C C . ASN A 1 90 ? -25.770 0.906 10.266 1.00 71.88 90 ASN A C 1
ATOM 736 O O . ASN A 1 90 ? -25.278 -0.229 10.289 1.00 71.88 90 ASN A O 1
ATOM 740 N N . PRO A 1 91 ? -26.682 1.293 11.181 1.00 61.72 91 PRO A N 1
ATOM 741 C CA . PRO A 1 91 ? -27.161 0.403 12.242 1.00 61.72 91 PRO A CA 1
ATOM 742 C C . PRO A 1 91 ? -27.910 -0.834 11.708 1.00 61.72 91 PRO A C 1
ATOM 744 O O . PRO A 1 91 ? -27.806 -1.899 12.312 1.00 61.72 91 PRO A O 1
ATOM 747 N N . ASP A 1 92 ? -28.566 -0.735 10.546 1.00 60.91 92 ASP A N 1
ATOM 748 C CA . ASP A 1 92 ? -29.427 -1.800 9.999 1.00 60.91 92 ASP A CA 1
ATOM 749 C C . ASP A 1 92 ? -28.709 -2.770 9.033 1.00 60.91 92 ASP A C 1
ATOM 751 O O . ASP A 1 92 ? -29.252 -3.809 8.665 1.00 60.91 92 ASP A O 1
ATOM 755 N N . ASN A 1 93 ? -27.454 -2.496 8.649 1.00 60.09 93 ASN A N 1
ATOM 756 C CA . ASN A 1 93 ? -26.658 -3.351 7.749 1.00 60.09 93 ASN A CA 1
ATOM 757 C C . ASN A 1 93 ? -25.775 -4.350 8.531 1.00 60.09 93 ASN A C 1
ATOM 759 O O . ASN A 1 93 ? -24.554 -4.438 8.352 1.00 60.09 93 ASN A O 1
ATOM 763 N N . ALA A 1 94 ? -26.363 -5.039 9.510 1.00 54.44 94 ALA A N 1
ATOM 764 C CA . ALA A 1 94 ? -25.627 -5.930 10.409 1.00 54.44 94 ALA A CA 1
ATOM 765 C C . ALA A 1 94 ? -25.202 -7.255 9.752 1.00 54.44 94 ALA A C 1
ATOM 767 O O . ALA A 1 94 ? -24.228 -7.857 10.202 1.00 54.44 94 ALA A O 1
ATOM 768 N N . ALA A 1 95 ? -25.863 -7.677 8.675 1.00 56.41 95 ALA A N 1
ATOM 769 C CA . ALA A 1 95 ? -25.475 -8.859 7.921 1.00 56.41 95 ALA A CA 1
ATOM 770 C C . ALA A 1 95 ? -24.682 -8.438 6.677 1.00 56.41 95 ALA A C 1
ATOM 772 O O . ALA A 1 95 ? -25.247 -7.759 5.819 1.00 56.41 95 ALA A O 1
ATOM 773 N N . PRO A 1 96 ? -23.409 -8.844 6.519 1.00 52.03 96 PRO A N 1
ATOM 774 C CA . PRO A 1 96 ? -22.808 -8.810 5.202 1.00 52.03 96 PRO A CA 1
ATOM 775 C C . PRO A 1 96 ? -23.616 -9.778 4.336 1.00 52.03 96 PRO A C 1
ATOM 777 O O . PRO A 1 96 ? -23.461 -10.994 4.434 1.00 52.03 96 PRO A O 1
ATOM 780 N N . GLN A 1 97 ? -24.491 -9.253 3.478 1.00 43.84 97 GLN A N 1
ATOM 781 C CA . GLN A 1 97 ? -24.783 -9.965 2.248 1.00 43.84 97 GLN A CA 1
ATOM 782 C C . GLN A 1 97 ? -23.460 -9.982 1.496 1.00 43.84 97 GLN A C 1
ATOM 784 O O . GLN A 1 97 ? -23.091 -9.011 0.840 1.00 43.84 97 GLN A O 1
ATOM 789 N N . PHE A 1 98 ? -22.693 -11.055 1.677 1.00 44.06 98 PHE A N 1
ATOM 790 C CA . PHE A 1 98 ? -21.586 -11.369 0.798 1.00 44.06 98 PHE A CA 1
ATOM 791 C C . PHE A 1 98 ? -22.220 -11.659 -0.560 1.00 44.06 98 PHE A C 1
ATOM 793 O O . PHE A 1 98 ? -22.549 -12.796 -0.879 1.00 44.06 98 PHE A O 1
ATOM 800 N N . GLN A 1 99 ? -22.513 -10.603 -1.314 1.00 39.56 99 GLN A N 1
ATOM 801 C CA . GLN A 1 99 ? -22.808 -10.721 -2.722 1.00 39.56 99 GLN A CA 1
ATOM 802 C C . GLN A 1 99 ? -21.442 -10.977 -3.353 1.00 39.56 99 GLN A C 1
ATOM 804 O O . GLN A 1 99 ? -20.597 -10.075 -3.330 1.00 39.56 99 GLN A O 1
ATOM 809 N N . PRO A 1 100 ? -21.144 -12.203 -3.824 1.00 39.50 100 PRO A N 1
ATOM 810 C CA . PRO A 1 100 ? -19.992 -12.366 -4.689 1.00 39.50 100 PRO A CA 1
ATOM 811 C C . PRO A 1 100 ? -20.196 -11.371 -5.829 1.00 39.50 100 PRO A C 1
ATOM 813 O O . PRO A 1 100 ? -21.271 -11.359 -6.426 1.00 39.50 100 PRO A O 1
ATOM 816 N N . ALA A 1 101 ? -19.219 -10.486 -6.044 1.00 42.91 101 ALA A N 1
ATOM 817 C CA . ALA A 1 101 ? -19.238 -9.522 -7.134 1.00 42.91 101 ALA A CA 1
ATOM 818 C C . ALA A 1 101 ? -19.618 -10.272 -8.415 1.00 42.91 101 ALA A C 1
ATOM 820 O O . ALA A 1 101 ? -18.854 -11.090 -8.926 1.00 42.91 101 ALA A O 1
ATOM 821 N N . ALA A 1 102 ? -20.857 -10.076 -8.855 1.00 43.81 102 ALA A N 1
ATOM 822 C CA . ALA A 1 102 ? -21.462 -10.804 -9.958 1.00 43.81 102 ALA A CA 1
ATOM 823 C C . ALA A 1 102 ? -21.097 -10.155 -11.300 1.00 43.81 102 ALA A C 1
ATOM 825 O O . ALA A 1 102 ? -21.904 -10.163 -12.224 1.00 43.81 102 ALA A O 1
ATOM 826 N N . SER A 1 103 ? -19.920 -9.535 -11.396 1.00 49.62 103 SER A N 1
ATOM 827 C CA . SER A 1 103 ? -19.567 -8.712 -12.550 1.00 49.62 103 SER A CA 1
ATOM 828 C C . SER A 1 103 ? -18.154 -8.896 -13.077 1.00 49.62 103 SER A C 1
ATOM 830 O O . SER A 1 103 ? -17.777 -8.113 -13.932 1.00 49.62 103 SER A O 1
ATOM 832 N N . ASP A 1 104 ? -17.402 -9.910 -12.642 1.00 43.81 104 ASP A N 1
ATOM 833 C CA . ASP A 1 104 ? -16.080 -10.176 -13.213 1.00 43.81 104 ASP A CA 1
ATOM 834 C C . ASP A 1 104 ? -15.907 -11.678 -13.484 1.00 43.81 104 ASP A C 1
ATOM 836 O O . ASP A 1 104 ? -16.114 -12.514 -12.599 1.00 43.81 104 ASP A O 1
ATOM 840 N N . ASP A 1 105 ? -15.491 -12.024 -14.706 1.00 52.25 105 ASP A N 1
ATOM 841 C CA . ASP A 1 105 ? -15.238 -13.382 -15.229 1.00 52.25 105 ASP A CA 1
ATOM 842 C C . ASP A 1 105 ? -14.284 -14.248 -14.368 1.00 52.25 105 ASP A C 1
ATOM 844 O O . ASP A 1 105 ? -14.134 -15.453 -14.576 1.00 52.25 105 ASP A O 1
ATOM 848 N N . THR A 1 106 ? -13.686 -13.668 -13.328 1.00 55.22 106 THR A N 1
ATOM 849 C CA . THR A 1 106 ? -12.850 -14.335 -12.322 1.00 55.22 106 THR A CA 1
ATOM 850 C C . THR A 1 106 ? -13.588 -15.400 -11.503 1.00 55.22 106 THR A C 1
ATOM 852 O O . THR A 1 106 ? -12.953 -16.331 -11.004 1.00 55.22 106 THR A O 1
ATOM 855 N N . ASN A 1 107 ? -14.919 -15.338 -11.385 1.00 53.78 107 ASN A N 1
ATOM 856 C CA . ASN A 1 107 ? -15.688 -16.316 -10.601 1.00 53.78 107 ASN A CA 1
ATOM 857 C C . ASN A 1 107 ? -15.635 -17.737 -11.202 1.00 53.78 107 ASN A C 1
ATOM 859 O O . ASN A 1 107 ? -15.601 -18.726 -10.468 1.00 53.78 107 ASN A O 1
ATOM 863 N N . LEU A 1 108 ? -15.540 -17.853 -12.533 1.00 58.31 108 LEU A N 1
ATOM 864 C CA . LEU A 1 108 ? -15.454 -19.148 -13.212 1.00 58.31 108 LEU A CA 1
ATOM 865 C C . LEU A 1 108 ? -14.125 -19.860 -12.911 1.00 58.31 108 LEU A C 1
ATOM 867 O O . LEU A 1 108 ? -14.115 -21.068 -12.672 1.00 58.31 108 LEU A O 1
ATOM 871 N N . ALA A 1 109 ? -13.020 -19.110 -12.855 1.00 57.22 109 ALA A N 1
ATOM 872 C CA . ALA A 1 109 ? -11.693 -19.656 -12.578 1.00 57.22 109 ALA A CA 1
ATOM 873 C C . ALA A 1 109 ? -11.584 -20.201 -11.142 1.00 57.22 109 ALA A C 1
ATOM 875 O O . ALA A 1 109 ? -11.119 -21.323 -10.938 1.00 57.22 109 ALA A O 1
ATOM 876 N N . TYR A 1 110 ? -12.096 -19.464 -10.149 1.00 55.12 110 TYR A N 1
ATOM 877 C CA . TYR A 1 110 ? -12.130 -19.937 -8.760 1.00 55.12 110 TYR A CA 1
ATOM 878 C C . TYR A 1 110 ? -13.063 -21.141 -8.569 1.00 55.12 110 TYR A C 1
ATOM 880 O O . TYR A 1 110 ? -12.737 -22.061 -7.815 1.00 55.12 110 TYR A O 1
ATOM 888 N N . HIS A 1 111 ? -14.203 -21.174 -9.267 1.00 53.28 111 HIS A N 1
ATOM 889 C CA . HIS A 1 111 ? -15.146 -22.284 -9.161 1.00 53.28 111 HIS A CA 1
ATOM 890 C C . HIS A 1 111 ? -14.625 -23.570 -9.829 1.00 53.28 111 HIS A C 1
ATOM 892 O O . HIS A 1 111 ? -14.783 -24.657 -9.269 1.00 53.28 111 HIS A O 1
ATOM 898 N N . LEU A 1 112 ? -13.939 -23.475 -10.979 1.00 57.59 112 LEU A N 1
ATOM 899 C CA . LEU A 1 112 ? -13.296 -24.639 -11.607 1.00 57.59 112 LEU A CA 1
ATOM 900 C C . LEU A 1 112 ? -12.173 -25.215 -10.736 1.00 57.59 112 LEU A C 1
ATOM 902 O O . LEU A 1 112 ? -12.094 -26.435 -10.581 1.00 57.59 112 LEU A O 1
ATOM 906 N N . GLN A 1 113 ? -11.347 -24.358 -10.129 1.00 60.38 113 GLN A N 1
ATOM 907 C CA . GLN A 1 113 ? -10.270 -24.797 -9.240 1.00 60.38 113 GLN A CA 1
ATOM 908 C C . GLN A 1 113 ? -10.827 -25.552 -8.020 1.00 60.38 113 GLN A C 1
ATOM 910 O O . GLN A 1 113 ? -10.299 -26.596 -7.641 1.00 60.38 113 GLN A O 1
ATOM 915 N N . ALA A 1 114 ? -11.933 -25.072 -7.437 1.00 55.34 114 ALA A N 1
ATOM 916 C CA . ALA A 1 114 ? -12.580 -25.717 -6.294 1.00 55.34 114 ALA A CA 1
ATOM 917 C C . ALA A 1 114 ? -13.133 -27.114 -6.637 1.00 55.34 114 ALA A C 1
ATOM 919 O O . ALA A 1 114 ? -12.961 -28.057 -5.862 1.00 55.34 114 ALA A O 1
ATOM 920 N N . ASN A 1 115 ? -13.734 -27.275 -7.819 1.00 57.03 115 ASN A N 1
ATOM 921 C CA . ASN A 1 115 ? -14.273 -28.560 -8.273 1.00 57.03 115 ASN A CA 1
ATOM 922 C C . ASN A 1 115 ? -13.166 -29.576 -8.612 1.00 57.03 115 ASN A C 1
ATOM 924 O O . ASN A 1 115 ? -13.320 -30.770 -8.346 1.00 57.03 115 ASN A O 1
ATOM 928 N N . LEU A 1 116 ? -12.020 -29.113 -9.125 1.00 60.62 116 LEU A N 1
ATOM 929 C CA . LEU A 1 116 ? -10.867 -29.972 -9.417 1.00 60.62 116 LEU A CA 1
ATOM 930 C C . LEU A 1 116 ? -10.226 -30.548 -8.138 1.00 60.62 116 LEU A C 1
ATOM 932 O O . LEU A 1 116 ? -9.751 -31.687 -8.130 1.00 60.62 116 LEU A O 1
ATOM 936 N N . ILE A 1 117 ? -10.260 -29.786 -7.040 1.00 57.25 117 ILE A N 1
ATOM 937 C CA . ILE A 1 117 ? -9.760 -30.216 -5.726 1.00 57.25 117 ILE A CA 1
ATOM 938 C C . ILE A 1 117 ? -10.723 -31.223 -5.075 1.00 57.25 117 ILE A C 1
ATOM 940 O O . ILE A 1 117 ? -10.276 -32.189 -4.458 1.00 57.25 117 ILE A O 1
ATOM 944 N N . GLN A 1 118 ? -12.040 -31.058 -5.244 1.00 56.41 118 GLN A N 1
ATOM 945 C CA . GLN A 1 118 ? -13.028 -31.981 -4.666 1.00 56.41 118 GLN A CA 1
ATOM 946 C C . GLN A 1 118 ? -13.135 -33.325 -5.400 1.00 56.41 118 GLN A C 1
ATOM 948 O O . GLN A 1 118 ? -13.406 -34.341 -4.758 1.00 56.41 118 GLN A O 1
ATOM 953 N N . GLY A 1 119 ? -12.855 -33.372 -6.707 1.00 53.84 119 GLY A N 1
ATOM 954 C CA . GLY A 1 119 ? -12.895 -34.616 -7.488 1.00 53.84 119 GLY A CA 1
ATOM 955 C C . GLY A 1 119 ? -11.886 -35.690 -7.051 1.00 53.84 119 GLY A C 1
ATOM 956 O O . GLY A 1 119 ? -12.095 -36.866 -7.328 1.00 53.84 119 GLY A O 1
ATOM 957 N N . HIS A 1 120 ? -10.822 -35.321 -6.330 1.00 54.59 120 HIS A N 1
ATOM 958 C CA . HIS A 1 120 ? -9.786 -36.263 -5.884 1.00 54.59 120 HIS A CA 1
ATOM 959 C C . HIS A 1 120 ? -10.089 -36.954 -4.539 1.00 54.59 120 HIS A C 1
ATOM 961 O O . HIS A 1 120 ? -9.378 -37.884 -4.170 1.00 54.59 120 HIS A O 1
ATOM 967 N N . GLN A 1 121 ? -11.139 -36.547 -3.811 1.00 51.62 121 GLN A N 1
ATOM 968 C CA . GLN A 1 121 ? -11.475 -37.084 -2.477 1.00 51.62 121 GLN A CA 1
ATOM 969 C C . GLN A 1 121 ? -12.578 -38.161 -2.480 1.00 51.62 121 GLN A C 1
ATOM 971 O O . GLN A 1 121 ? -12.970 -38.638 -1.416 1.00 51.62 121 GLN A O 1
ATOM 976 N N . GLN A 1 122 ? -13.085 -38.583 -3.642 1.00 52.41 122 GLN A N 1
ATOM 977 C CA . GLN A 1 122 ? -14.050 -39.686 -3.745 1.00 52.41 122 GLN A CA 1
ATOM 978 C C . GLN A 1 122 ? -13.348 -40.978 -4.169 1.00 52.41 122 GLN A C 1
ATOM 980 O O . GLN A 1 122 ? -13.445 -41.423 -5.309 1.00 52.41 122 GLN A O 1
ATOM 985 N N . GLN A 1 123 ? -12.639 -41.597 -3.225 1.00 46.16 123 GLN A N 1
ATOM 986 C CA . GLN A 1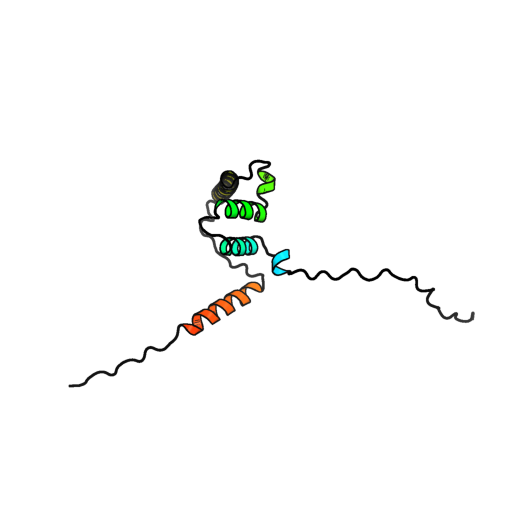 123 ? -12.238 -42.997 -3.340 1.00 46.16 123 GLN A CA 1
ATOM 987 C C . GLN A 1 123 ? -13.314 -43.858 -2.650 1.00 46.16 123 GLN A C 1
ATOM 989 O O . GLN A 1 123 ? -13.580 -43.648 -1.465 1.00 46.16 123 GLN A O 1
ATOM 994 N N . PRO A 1 124 ? -13.986 -44.790 -3.351 1.00 44.94 124 PRO A N 1
ATOM 995 C CA . PRO A 1 124 ? -15.041 -45.595 -2.748 1.00 44.94 124 PRO A CA 1
ATOM 996 C C . PRO A 1 124 ? -14.437 -46.602 -1.761 1.00 44.94 124 PRO A C 1
ATOM 998 O O . PRO A 1 124 ? -13.620 -47.445 -2.130 1.00 44.94 124 PRO A O 1
ATOM 1001 N N . THR A 1 125 ? -14.850 -46.517 -0.498 1.00 47.91 125 THR A N 1
ATOM 1002 C CA . THR A 1 125 ? -14.572 -47.526 0.523 1.00 47.91 125 THR A CA 1
ATOM 1003 C C . THR A 1 125 ? -15.360 -48.796 0.187 1.00 47.91 125 THR A C 1
ATOM 1005 O O . THR A 1 125 ? -16.590 -48.806 0.177 1.00 47.91 125 THR A O 1
ATOM 1008 N N . ALA A 1 126 ? -14.649 -49.872 -0.153 1.00 45.06 126 ALA A N 1
ATOM 1009 C CA . ALA A 1 126 ? -15.244 -51.178 -0.413 1.00 45.06 126 ALA A CA 1
ATOM 1010 C C . ALA A 1 126 ? -15.846 -51.750 0.884 1.00 45.06 126 ALA A C 1
ATOM 1012 O O . ALA A 1 126 ? -15.154 -51.868 1.893 1.00 45.06 126 ALA A O 1
ATOM 1013 N N . ALA A 1 127 ? -17.138 -52.079 0.855 1.00 48.28 127 ALA A N 1
ATOM 1014 C CA . ALA A 1 127 ? -17.863 -52.686 1.966 1.00 48.28 127 ALA A CA 1
ATOM 1015 C C . ALA A 1 127 ? -17.576 -54.199 2.060 1.00 48.28 127 ALA A C 1
ATOM 1017 O O . ALA A 1 127 ? -17.666 -54.911 1.058 1.00 48.28 127 ALA A O 1
ATOM 1018 N N . GLU A 1 128 ? -17.252 -54.686 3.263 1.00 53.00 128 GLU A N 1
ATOM 1019 C CA . GLU A 1 128 ? -17.194 -56.117 3.603 1.00 53.00 128 GLU A CA 1
ATOM 1020 C C . GLU A 1 128 ? -18.591 -56.777 3.528 1.00 53.00 128 GLU A C 1
ATOM 1022 O O . GLU A 1 128 ? -19.591 -56.131 3.857 1.00 53.00 128 GLU A O 1
ATOM 1027 N N . PRO A 1 129 ? -18.698 -58.062 3.127 1.00 60.84 129 PRO A N 1
ATOM 1028 C CA . PRO A 1 129 ? -19.974 -58.776 3.087 1.00 60.84 129 PRO A CA 1
ATOM 1029 C C . PRO A 1 129 ? -20.369 -59.351 4.464 1.00 60.84 129 PRO A C 1
ATOM 1031 O O . PRO A 1 129 ? -19.496 -59.753 5.237 1.00 60.84 129 PRO A O 1
ATOM 1034 N N . PRO A 1 130 ? -21.676 -59.458 4.783 1.00 53.53 130 PRO A N 1
ATOM 1035 C CA . PRO A 1 130 ? -22.124 -59.982 6.065 1.00 53.53 130 PRO A CA 1
ATOM 1036 C C . PRO A 1 130 ? -22.068 -61.516 6.125 1.00 53.53 130 PRO A C 1
ATOM 1038 O O . PRO A 1 130 ? -22.479 -62.229 5.209 1.00 53.53 130 PRO A O 1
ATOM 1041 N N . ILE A 1 131 ? -21.592 -61.998 7.269 1.00 52.59 131 ILE A N 1
ATOM 1042 C CA . ILE A 1 131 ? -21.594 -63.387 7.736 1.00 52.59 131 ILE A CA 1
ATOM 1043 C C . ILE A 1 131 ? -23.049 -63.840 7.960 1.00 52.59 131 ILE A C 1
ATOM 1045 O O . ILE A 1 131 ? -23.813 -63.134 8.616 1.00 52.59 131 ILE A O 1
ATOM 1049 N N . THR A 1 132 ? -23.437 -65.008 7.445 1.00 52.34 132 THR A N 1
ATOM 1050 C CA . THR A 1 132 ? -24.699 -65.690 7.798 1.00 52.34 132 THR A CA 1
ATOM 1051 C C . THR A 1 132 ? -24.374 -67.001 8.515 1.00 52.34 132 THR A C 1
ATOM 1053 O O . THR A 1 132 ? -23.443 -67.696 8.106 1.00 52.34 132 THR A O 1
ATOM 1056 N N . SER A 1 133 ? -25.116 -67.260 9.599 1.00 50.12 133 SER A N 1
ATOM 1057 C CA . SER A 1 133 ? -25.051 -68.428 10.493 1.00 50.12 133 SER A CA 1
ATOM 1058 C C . SER A 1 133 ? -25.313 -69.773 9.825 1.00 50.12 133 SER A C 1
ATOM 1060 O O . SER A 1 133 ? -26.093 -69.810 8.849 1.00 50.12 133 SER A O 1
#

Foldseek 3Di:
DDDDDDDDDPDDDDDDDPDDDDDDDCCVVVPQLVRVLVVLVVVDDPVCQFVSLLVNCVSVVVCVVQPPPSTSVVSVVVVVVVVVVVCVVCVPPPDPPPPPPPPDPVVVVVVVVVVVVVVVPDDDDDDDDDDDD